Protein AF-A0A6A5BNS2-F1 (afdb_monomer_lite)

Organism: Naegleria fowleri (NCBI:txid5763)

pLDDT: mean 71.55, std 19.85, range [24.61, 93.56]

Secondary structure (DSSP, 8-state):
-EEE-SSPPPHHHHHHHHHHHGGGEEEE--TT-TTEEEEEESSHHHHHHHHHHHHHHHHTT-SSEEE-SS----TTEEEEEES-HHHHHHHHHHHHHHHHHH---EEEEEEEEETTEEEEEEEES-HHHHHHHHHHSTT-EE---HHHHHHH-TT-------------TT------------

Sequence (182 aa):
MSLYFDHEVSDHQVNRVIDVVGSRAKVVLPSNRSNVIQVFADNEEDYQSCYHDLQKDIDQGQLFILSPTNFQASEHTLMFYTPNKAKHLSCITSPLDLIYNEGMEYDQFNTTFKDKLFKLRVSLYSKEDKTMIMNKLVGFEEYRTLEQIKKETPDTIWLNVTLIPTSPRRASKLVSLFWPNV

Structure (mmCIF, N/CA/C/O backbone):
data_AF-A0A6A5BNS2-F1
#
_entry.id   AF-A0A6A5BNS2-F1
#
loop_
_atom_site.group_PDB
_atom_site.id
_atom_site.type_symbol
_atom_site.label_atom_id
_atom_site.label_alt_id
_atom_site.label_comp_id
_atom_site.label_asym_id
_atom_site.label_entity_id
_atom_site.label_seq_id
_atom_site.pdbx_PDB_ins_code
_atom_site.Cartn_x
_atom_site.Cartn_y
_atom_site.Cartn_z
_atom_site.occupancy
_atom_site.B_iso_or_equiv
_atom_site.auth_seq_id
_atom_site.auth_comp_id
_atom_site.auth_asym_id
_atom_site.auth_atom_id
_atom_site.pdbx_PDB_model_num
ATOM 1 N N . MET A 1 1 ? 3.646 3.337 -7.436 1.00 83.06 1 MET A N 1
ATOM 2 C CA . MET A 1 1 ? 2.880 2.466 -6.518 1.00 83.06 1 MET A CA 1
ATOM 3 C C . MET A 1 1 ? 3.605 1.134 -6.375 1.00 83.06 1 MET A C 1
ATOM 5 O O . MET A 1 1 ? 4.474 0.841 -7.194 1.00 83.06 1 MET A O 1
ATOM 9 N N . SER A 1 2 ? 3.290 0.351 -5.345 1.00 82.75 2 SER A N 1
ATOM 10 C CA . SER A 1 2 ? 3.924 -0.953 -5.095 1.00 82.75 2 SER A CA 1
ATOM 11 C C . SER A 1 2 ? 2.865 -2.017 -4.844 1.00 82.75 2 SER A C 1
ATOM 13 O O . SER A 1 2 ? 1.902 -1.743 -4.137 1.00 82.75 2 SER A O 1
ATOM 15 N N . LEU A 1 3 ? 3.063 -3.218 -5.376 1.00 84.88 3 LEU A N 1
ATOM 16 C CA . LEU A 1 3 ? 2.220 -4.383 -5.135 1.00 84.88 3 LEU A CA 1
ATOM 17 C C . LEU A 1 3 ? 2.983 -5.351 -4.229 1.00 84.88 3 LEU A C 1
ATOM 19 O O . LEU A 1 3 ? 4.120 -5.711 -4.543 1.00 84.88 3 LEU A O 1
ATOM 23 N N . TYR A 1 4 ? 2.378 -5.746 -3.111 1.00 77.88 4 TYR A N 1
ATOM 24 C CA . TYR A 1 4 ? 2.975 -6.632 -2.111 1.00 77.88 4 TYR A CA 1
ATOM 25 C C . TYR A 1 4 ? 2.298 -7.993 -2.123 1.00 77.88 4 TYR A C 1
ATOM 27 O O . TYR A 1 4 ? 1.100 -8.078 -1.875 1.00 77.88 4 TYR A O 1
ATOM 35 N N . PHE A 1 5 ? 3.080 -9.039 -2.350 1.00 78.88 5 PHE A N 1
ATOM 36 C CA . PHE A 1 5 ? 2.628 -10.424 -2.358 1.00 78.88 5 PHE A CA 1
ATOM 37 C C . PHE A 1 5 ? 3.077 -11.108 -1.058 1.00 78.88 5 PHE A C 1
ATOM 39 O O . PHE A 1 5 ? 4.124 -10.771 -0.487 1.00 78.88 5 PHE A O 1
ATOM 46 N N . ASP A 1 6 ? 2.286 -12.063 -0.575 1.00 68.44 6 ASP A N 1
ATOM 47 C CA . ASP A 1 6 ? 2.628 -12.924 0.568 1.00 68.44 6 ASP A CA 1
ATOM 48 C C . ASP A 1 6 ? 3.604 -14.058 0.188 1.00 68.44 6 ASP A C 1
ATOM 50 O O . ASP A 1 6 ? 4.169 -14.718 1.060 1.00 68.44 6 ASP A O 1
ATOM 54 N N . HIS A 1 7 ? 3.864 -14.230 -1.108 1.00 75.31 7 HIS A N 1
ATOM 55 C CA . HIS A 1 7 ? 4.808 -15.175 -1.697 1.00 75.31 7 HIS A CA 1
ATOM 56 C C . HIS A 1 7 ? 5.754 -14.479 -2.687 1.00 75.31 7 HIS A C 1
ATOM 58 O O . HIS A 1 7 ? 5.612 -13.298 -3.007 1.00 75.31 7 HIS A O 1
ATOM 64 N N . GLU A 1 8 ? 6.760 -15.215 -3.156 1.00 83.38 8 GLU A N 1
ATOM 65 C CA . GLU A 1 8 ? 7.612 -14.767 -4.257 1.00 83.38 8 GLU A CA 1
ATOM 66 C C . GLU A 1 8 ? 6.788 -14.578 -5.536 1.00 83.38 8 GLU A C 1
ATOM 68 O O . GLU A 1 8 ? 5.975 -15.427 -5.895 1.00 83.38 8 GLU A O 1
ATOM 73 N N . VAL A 1 9 ? 7.002 -13.451 -6.212 1.00 84.44 9 VAL A N 1
ATOM 74 C CA . VAL A 1 9 ? 6.265 -13.082 -7.417 1.00 84.44 9 VAL A CA 1
ATOM 75 C C . VAL A 1 9 ? 6.656 -14.008 -8.564 1.00 84.44 9 VAL A C 1
ATOM 77 O O . VAL A 1 9 ? 7.822 -14.095 -8.941 1.00 84.44 9 VAL A O 1
ATOM 80 N N . SER A 1 10 ? 5.659 -14.656 -9.159 1.00 88.44 10 SER A N 1
ATOM 81 C CA . SER A 1 10 ? 5.821 -15.457 -10.374 1.00 88.44 10 SER A CA 1
ATOM 82 C C . SER A 1 10 ? 5.808 -14.596 -11.641 1.00 88.44 10 SER A C 1
ATOM 84 O O . SER A 1 10 ? 5.126 -13.570 -11.695 1.00 88.44 10 SER A O 1
ATOM 86 N N . ASP A 1 11 ? 6.460 -15.059 -12.713 1.00 87.81 11 ASP A N 1
ATOM 87 C CA . ASP A 1 11 ? 6.449 -14.387 -14.025 1.00 87.81 11 ASP A CA 1
ATOM 88 C C . ASP A 1 11 ? 5.028 -14.129 -14.549 1.00 87.81 11 ASP A C 1
ATOM 90 O O . ASP A 1 11 ? 4.756 -13.096 -15.156 1.00 87.81 11 ASP A O 1
ATOM 94 N N . HIS A 1 12 ? 4.089 -15.039 -14.274 1.00 88.69 12 HIS A N 1
ATOM 95 C CA . HIS A 1 12 ? 2.682 -14.863 -14.630 1.00 88.69 12 HIS A CA 1
ATOM 96 C C . HIS A 1 12 ? 2.067 -13.628 -13.953 1.00 88.69 12 HIS A C 1
ATOM 98 O O . HIS A 1 12 ? 1.344 -12.867 -14.592 1.00 88.69 12 HIS A O 1
ATOM 104 N N . GLN A 1 13 ? 2.361 -13.401 -12.670 1.00 87.62 13 GLN A N 1
ATOM 105 C CA . GLN A 1 13 ? 1.880 -12.220 -11.950 1.00 87.62 13 GLN A CA 1
ATOM 106 C C . GLN A 1 13 ? 2.537 -10.942 -12.464 1.00 87.62 13 GLN A C 1
ATOM 108 O O . GLN A 1 13 ? 1.857 -9.928 -12.591 1.00 87.62 13 GLN A O 1
ATOM 113 N N . VAL A 1 14 ? 3.827 -10.991 -12.811 1.00 89.44 14 VAL A N 1
ATOM 114 C CA . VAL A 1 14 ? 4.507 -9.856 -13.450 1.00 89.44 14 VAL A CA 1
ATOM 115 C C . VAL A 1 14 ? 3.835 -9.498 -14.770 1.00 89.44 14 VAL A C 1
ATOM 117 O O . VAL A 1 14 ? 3.478 -8.340 -14.973 1.00 89.44 14 VAL A O 1
ATOM 120 N N . ASN A 1 15 ? 3.617 -10.488 -15.637 1.00 89.62 15 ASN A N 1
ATOM 121 C CA . ASN A 1 15 ? 3.003 -10.281 -16.945 1.00 89.62 15 ASN A CA 1
ATOM 122 C C . ASN A 1 15 ? 1.572 -9.758 -16.820 1.00 89.62 15 ASN A C 1
ATOM 124 O O . ASN A 1 15 ? 1.231 -8.797 -17.494 1.00 89.62 15 ASN A O 1
ATOM 128 N N . ARG A 1 16 ? 0.775 -10.281 -15.880 1.00 88.62 16 ARG A N 1
ATOM 129 C CA . ARG A 1 16 ? -0.564 -9.743 -15.599 1.00 88.62 16 ARG A CA 1
ATOM 130 C C . ARG A 1 16 ? -0.517 -8.266 -15.208 1.00 88.62 16 ARG A C 1
ATOM 132 O O . ARG A 1 16 ? -1.308 -7.478 -15.711 1.00 88.62 16 ARG A O 1
ATOM 139 N N . VAL A 1 17 ? 0.413 -7.872 -14.336 1.00 89.69 17 VAL A N 1
ATOM 140 C CA . VAL A 1 17 ? 0.566 -6.460 -13.948 1.00 89.69 17 VAL A CA 1
ATOM 141 C C . VAL A 1 17 ? 0.983 -5.608 -15.144 1.00 89.69 17 VAL A C 1
ATOM 143 O O . VAL A 1 17 ? 0.439 -4.520 -15.311 1.00 89.69 17 VAL A O 1
ATOM 146 N N . ILE A 1 18 ? 1.897 -6.100 -15.987 1.00 90.62 18 ILE A N 1
ATOM 147 C CA . ILE A 1 18 ? 2.290 -5.440 -17.242 1.00 90.62 18 ILE A CA 1
ATOM 148 C C . ILE A 1 18 ? 1.079 -5.265 -18.168 1.00 90.62 18 ILE A C 1
ATOM 150 O O . ILE A 1 18 ? 0.891 -4.172 -18.693 1.00 90.62 18 ILE A O 1
ATOM 154 N N . ASP A 1 19 ? 0.241 -6.289 -18.326 1.00 91.44 19 ASP A N 1
ATOM 155 C CA . ASP A 1 19 ? -0.945 -6.245 -19.186 1.00 91.44 19 ASP A CA 1
ATOM 156 C C . ASP A 1 19 ? -1.978 -5.228 -18.683 1.00 91.44 19 ASP A C 1
ATOM 158 O O . ASP A 1 19 ? -2.542 -4.472 -19.475 1.00 91.44 19 ASP A O 1
ATOM 162 N N . VAL A 1 20 ? -2.197 -5.161 -17.364 1.00 90.56 20 VAL A N 1
ATOM 163 C CA . VAL A 1 20 ? -3.134 -4.205 -16.752 1.00 90.56 20 VAL A CA 1
ATOM 164 C C . VAL A 1 20 ? -2.652 -2.767 -16.938 1.00 90.56 20 VAL A C 1
ATOM 166 O O . VAL A 1 20 ? -3.426 -1.900 -17.347 1.00 90.56 20 VAL A O 1
ATOM 169 N N . VAL A 1 21 ? -1.381 -2.474 -16.653 1.00 90.94 21 VAL A N 1
ATOM 170 C CA . VAL A 1 21 ? -0.878 -1.090 -16.737 1.00 90.94 21 VAL A CA 1
ATOM 171 C C . VAL A 1 21 ? -0.562 -0.670 -18.175 1.00 90.94 21 VAL A C 1
ATOM 173 O O . VAL A 1 21 ? -0.696 0.506 -18.522 1.00 90.94 21 VAL A O 1
ATOM 176 N N . GLY A 1 22 ? -0.206 -1.620 -19.039 1.00 91.31 22 GLY A N 1
ATOM 177 C CA . GLY A 1 22 ? 0.169 -1.384 -20.428 1.00 91.31 22 GLY A CA 1
ATOM 178 C C . GLY A 1 22 ? 1.375 -0.449 -20.557 1.00 91.31 22 GLY A C 1
ATOM 179 O O . GLY A 1 22 ? 2.280 -0.438 -19.727 1.00 91.31 22 GLY A O 1
ATOM 180 N N . SER A 1 23 ? 1.380 0.387 -21.596 1.00 92.12 23 SER A N 1
ATOM 181 C CA . SER A 1 23 ? 2.455 1.361 -21.840 1.00 92.12 23 SER A CA 1
ATOM 182 C C . SER A 1 23 ? 2.424 2.589 -20.920 1.00 92.12 23 SER A C 1
ATOM 184 O O . SER A 1 23 ? 3.304 3.436 -21.034 1.00 92.12 23 SER A O 1
ATOM 186 N N . ARG A 1 24 ? 1.417 2.714 -20.043 1.00 93.56 24 ARG A N 1
ATOM 187 C CA . ARG A 1 24 ? 1.214 3.878 -19.155 1.00 93.56 24 ARG A CA 1
ATOM 188 C C . ARG A 1 24 ? 2.201 3.918 -17.990 1.00 93.56 24 ARG A C 1
ATOM 190 O O . ARG A 1 24 ? 2.404 4.959 -17.370 1.00 93.56 24 ARG A O 1
ATOM 197 N N . ALA A 1 25 ? 2.794 2.775 -17.653 1.00 91.50 25 ALA A N 1
ATOM 198 C CA . ALA A 1 25 ? 3.709 2.673 -16.534 1.00 91.50 25 ALA A CA 1
ATOM 199 C C . ALA A 1 25 ? 4.828 1.669 -16.795 1.00 91.50 25 ALA A C 1
ATOM 201 O O . ALA A 1 25 ? 4.686 0.687 -17.520 1.00 91.50 25 ALA A O 1
ATOM 202 N N . LYS A 1 26 ? 5.953 1.892 -16.125 1.00 88.50 26 LYS A N 1
ATOM 203 C CA . LYS A 1 26 ? 7.070 0.960 -16.066 1.00 88.50 26 LYS A CA 1
ATOM 204 C C . LYS A 1 26 ? 6.914 0.025 -14.871 1.00 88.50 26 LYS A C 1
ATOM 206 O O . LYS A 1 26 ? 6.798 0.481 -13.733 1.00 88.50 26 LYS A O 1
ATOM 211 N N . VAL A 1 27 ? 7.004 -1.277 -15.126 1.00 89.31 27 VAL A N 1
ATOM 212 C CA . VAL A 1 27 ? 6.989 -2.332 -14.103 1.00 89.31 27 VAL A CA 1
ATOM 213 C C . VAL A 1 27 ? 8.421 -2.764 -13.781 1.00 89.31 27 VAL A C 1
ATOM 215 O O . VAL A 1 27 ? 9.231 -2.989 -14.679 1.00 89.31 27 VAL A O 1
ATOM 218 N N . VAL A 1 28 ? 8.761 -2.846 -12.495 1.00 85.06 28 VAL A N 1
ATOM 219 C CA . VAL A 1 28 ? 10.101 -3.195 -12.003 1.00 85.06 28 VAL A CA 1
ATOM 220 C C . VAL A 1 28 ? 9.991 -4.203 -10.864 1.00 85.06 28 VAL A C 1
ATOM 222 O O . VAL A 1 28 ? 9.250 -3.977 -9.909 1.00 85.06 28 VAL A O 1
ATOM 225 N N . LEU A 1 29 ? 10.788 -5.273 -10.923 1.00 82.88 29 LEU A N 1
ATOM 226 C CA . LEU A 1 29 ? 11.009 -6.185 -9.799 1.00 82.88 29 LEU A CA 1
ATOM 227 C C . LEU A 1 29 ? 12.318 -5.798 -9.100 1.00 82.88 29 LEU A C 1
ATOM 229 O O . LEU A 1 29 ? 13.389 -5.910 -9.705 1.00 82.88 29 LEU A O 1
ATOM 233 N N . PRO A 1 30 ? 12.280 -5.313 -7.848 1.00 73.62 30 PRO A N 1
ATOM 234 C CA . PRO A 1 30 ? 13.497 -4.973 -7.128 1.00 73.62 30 PRO A CA 1
ATOM 235 C C . PRO A 1 30 ? 14.319 -6.233 -6.838 1.00 73.62 30 PRO A C 1
ATOM 237 O O . PRO A 1 30 ? 13.830 -7.176 -6.221 1.00 73.62 30 PRO A O 1
ATOM 240 N N . SER A 1 31 ? 15.607 -6.221 -7.182 1.00 68.00 31 SER A N 1
ATOM 241 C CA . SER A 1 31 ? 16.514 -7.368 -6.989 1.00 68.00 31 SER A CA 1
ATOM 242 C C . SER A 1 31 ? 16.662 -7.828 -5.532 1.00 68.00 31 SER A C 1
ATOM 244 O O . SER A 1 31 ? 17.090 -8.946 -5.270 1.00 68.00 31 SER A O 1
ATOM 246 N N . ASN A 1 32 ? 16.312 -6.975 -4.568 1.00 66.31 32 ASN A N 1
ATOM 247 C CA . ASN A 1 32 ? 16.376 -7.259 -3.136 1.00 66.31 32 ASN A CA 1
ATOM 248 C C . ASN A 1 32 ? 15.012 -7.594 -2.500 1.00 66.31 32 ASN A C 1
ATOM 250 O O . ASN A 1 32 ? 14.941 -7.740 -1.273 1.00 66.31 32 ASN A O 1
ATOM 254 N N . ARG A 1 33 ? 13.928 -7.650 -3.288 1.00 71.56 33 ARG A N 1
ATOM 255 C CA . ARG A 1 33 ? 12.552 -7.891 -2.820 1.00 71.56 33 ARG A CA 1
ATOM 256 C C . ARG A 1 33 ? 11.776 -8.707 -3.860 1.00 71.56 33 ARG A C 1
ATOM 258 O O . ARG A 1 33 ? 11.084 -8.138 -4.694 1.00 71.56 33 ARG A O 1
ATOM 265 N N . SER A 1 34 ? 11.866 -10.032 -3.772 1.00 78.56 34 SER A N 1
ATOM 266 C CA . SER A 1 34 ? 11.213 -10.954 -4.713 1.00 78.56 34 SER A CA 1
ATOM 267 C C . SER A 1 34 ? 9.688 -11.032 -4.569 1.00 78.56 34 SER A C 1
ATOM 269 O O . SER A 1 34 ? 9.016 -11.522 -5.465 1.00 78.56 34 SER A O 1
ATOM 271 N N . ASN A 1 35 ? 9.118 -10.520 -3.475 1.00 74.81 35 ASN A N 1
ATOM 272 C CA . ASN A 1 35 ? 7.674 -10.494 -3.224 1.00 74.81 35 ASN A CA 1
ATOM 273 C C . ASN A 1 35 ? 7.020 -9.127 -3.525 1.00 74.81 35 ASN A C 1
ATOM 275 O O . ASN A 1 35 ? 5.933 -8.828 -3.026 1.00 74.81 35 ASN A O 1
ATOM 279 N N . VAL A 1 36 ? 7.709 -8.247 -4.262 1.00 79.62 36 VAL A N 1
ATOM 280 C CA . VAL A 1 36 ? 7.246 -6.881 -4.540 1.00 79.62 36 VAL A CA 1
ATOM 281 C C . VAL A 1 36 ? 7.368 -6.560 -6.021 1.00 79.62 36 VAL A C 1
ATOM 283 O O . VAL A 1 36 ? 8.442 -6.696 -6.601 1.00 79.62 36 VAL A O 1
ATOM 286 N N . ILE A 1 37 ? 6.297 -6.018 -6.598 1.00 85.94 37 ILE A N 1
ATOM 287 C CA . ILE A 1 37 ? 6.334 -5.364 -7.910 1.00 85.94 37 ILE A CA 1
ATOM 288 C C . ILE A 1 37 ? 6.220 -3.854 -7.701 1.00 85.94 37 ILE A C 1
ATOM 290 O O . ILE A 1 37 ? 5.354 -3.383 -6.966 1.00 85.94 37 ILE A O 1
ATOM 294 N N . GLN A 1 38 ? 7.086 -3.075 -8.342 1.00 83.94 38 GLN A N 1
ATOM 295 C CA . GLN A 1 38 ? 6.993 -1.617 -8.368 1.00 83.94 38 GLN A CA 1
ATOM 296 C C . GLN A 1 38 ? 6.481 -1.141 -9.722 1.00 83.94 38 GLN A C 1
ATOM 298 O O . GLN A 1 38 ? 6.975 -1.568 -10.761 1.00 83.94 38 GLN A O 1
ATOM 303 N N . VAL A 1 39 ? 5.518 -0.224 -9.698 1.00 86.19 39 VAL A N 1
ATOM 304 C CA . VAL A 1 39 ? 4.917 0.378 -10.891 1.00 86.19 39 VAL A CA 1
ATOM 305 C C . VAL A 1 39 ? 5.147 1.888 -10.848 1.00 86.19 39 VAL A C 1
ATOM 307 O O . VAL A 1 39 ? 4.746 2.562 -9.888 1.00 86.19 39 VAL A O 1
ATOM 310 N N . PHE A 1 40 ? 5.803 2.412 -11.881 1.00 81.81 40 PHE A N 1
ATOM 311 C CA . PHE A 1 40 ? 6.155 3.822 -12.039 1.00 81.81 40 PHE A CA 1
ATOM 312 C C . PHE A 1 40 ? 5.396 4.414 -13.224 1.00 81.81 40 PHE A C 1
ATOM 314 O O . PHE A 1 40 ? 5.628 4.001 -14.353 1.00 81.81 40 PHE A O 1
ATOM 321 N N . ALA A 1 41 ? 4.509 5.367 -12.960 1.00 85.44 41 ALA A N 1
ATOM 322 C CA . ALA A 1 41 ? 3.862 6.174 -13.988 1.00 85.44 41 ALA A CA 1
ATOM 323 C C . ALA A 1 41 ? 4.561 7.538 -14.066 1.00 85.44 41 ALA A C 1
ATOM 325 O O . ALA A 1 41 ? 4.980 8.067 -13.031 1.00 85.44 41 ALA A O 1
ATOM 326 N N . ASP A 1 42 ? 4.682 8.086 -15.273 1.00 81.25 42 ASP A N 1
ATOM 327 C CA . ASP A 1 42 ? 5.426 9.329 -15.517 1.00 81.25 42 ASP A CA 1
ATOM 328 C C . ASP A 1 42 ? 4.614 10.589 -15.174 1.00 81.25 42 ASP A C 1
ATOM 330 O O . ASP A 1 42 ? 5.181 11.666 -14.988 1.00 81.25 42 ASP A O 1
ATOM 334 N N . ASN A 1 43 ? 3.289 10.464 -15.063 1.00 81.94 43 ASN A N 1
ATOM 335 C CA . ASN A 1 43 ? 2.382 11.554 -14.717 1.00 81.94 43 ASN A CA 1
ATOM 336 C C . ASN A 1 43 ? 1.240 11.085 -13.794 1.00 81.94 43 ASN A C 1
ATOM 338 O O . ASN A 1 43 ? 1.054 9.892 -13.541 1.00 81.94 43 ASN A O 1
ATOM 342 N N . GLU A 1 44 ? 0.499 12.052 -13.249 1.00 77.44 44 GLU A N 1
ATOM 343 C CA . GLU A 1 44 ? -0.580 11.809 -12.286 1.00 77.44 44 GLU A CA 1
ATOM 344 C C . GLU A 1 44 ? -1.789 11.092 -12.904 1.00 77.44 44 GLU A C 1
ATOM 346 O O . GLU A 1 44 ? -2.361 10.215 -12.262 1.00 77.44 44 GLU A O 1
ATOM 351 N N . GLU A 1 45 ? -2.160 11.409 -14.145 1.00 83.94 45 GLU A N 1
ATOM 352 C CA . GLU A 1 45 ? -3.302 10.791 -14.831 1.00 83.94 45 GLU A CA 1
ATOM 353 C C . GLU A 1 45 ? -3.071 9.291 -15.071 1.00 83.94 45 GLU A C 1
ATOM 355 O O . GLU A 1 45 ? -3.917 8.457 -14.729 1.00 83.94 45 GLU A O 1
ATOM 360 N N . ASP A 1 46 ? -1.885 8.939 -15.570 1.00 83.06 46 ASP A N 1
ATOM 361 C CA . ASP A 1 46 ? -1.449 7.557 -15.744 1.00 83.06 46 ASP A CA 1
ATOM 362 C C . ASP A 1 46 ? -1.330 6.844 -14.397 1.00 83.06 46 ASP A C 1
ATOM 364 O O . ASP A 1 46 ? -1.732 5.686 -14.277 1.00 83.06 46 ASP A O 1
ATOM 368 N N . TYR A 1 47 ? -0.835 7.530 -13.359 1.00 85.69 47 TYR A N 1
ATOM 369 C CA . TYR A 1 47 ? -0.788 6.979 -12.006 1.00 85.69 47 TYR A CA 1
ATOM 370 C C . TYR A 1 47 ? -2.188 6.617 -11.500 1.00 85.69 47 TYR A C 1
ATOM 372 O O . TYR A 1 47 ? -2.388 5.488 -11.055 1.00 85.69 47 TYR A O 1
ATOM 380 N N . GLN A 1 48 ? -3.1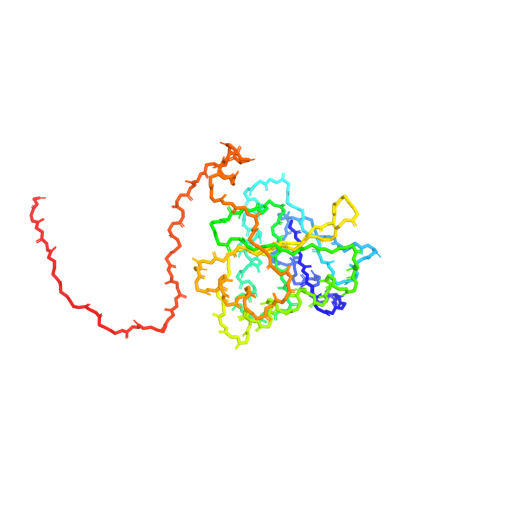47 7.545 -11.564 1.00 80.94 48 GLN A N 1
ATOM 381 C CA . GLN A 1 48 ? -4.509 7.328 -11.066 1.00 80.94 48 GLN A CA 1
ATOM 382 C C . GLN A 1 48 ? -5.212 6.222 -11.857 1.00 80.94 48 GLN A C 1
ATOM 384 O O . GLN A 1 48 ? -5.816 5.327 -11.267 1.00 80.94 48 GLN A O 1
ATOM 389 N N . SER A 1 49 ? -5.067 6.233 -13.184 1.00 85.19 49 SER A N 1
ATOM 390 C CA . SER A 1 49 ? -5.650 5.214 -14.060 1.00 85.19 49 SER A CA 1
ATOM 391 C C . SER A 1 49 ? -5.068 3.827 -13.785 1.00 85.19 49 SER A C 1
ATOM 393 O O . SER A 1 49 ? -5.819 2.875 -13.588 1.00 85.19 49 SER A O 1
ATOM 395 N N . CYS A 1 50 ? -3.737 3.708 -13.693 1.00 86.81 50 CYS A N 1
ATOM 396 C CA . CYS A 1 50 ? -3.081 2.443 -13.355 1.00 86.81 50 CYS A CA 1
ATOM 397 C C . CYS A 1 50 ? -3.470 1.963 -11.955 1.00 86.81 50 CYS A C 1
ATOM 399 O O . CYS A 1 50 ? -3.695 0.772 -11.765 1.00 86.81 50 CYS A O 1
ATOM 401 N N . TYR A 1 51 ? -3.554 2.871 -10.978 1.00 84.94 51 TYR A N 1
ATOM 402 C CA . TYR A 1 51 ? -3.941 2.524 -9.614 1.00 84.94 51 TYR A CA 1
ATOM 403 C C . TYR A 1 51 ? -5.364 1.967 -9.582 1.00 84.94 51 TYR A C 1
ATOM 405 O O . TYR A 1 51 ? -5.583 0.908 -9.009 1.00 84.94 51 TYR A O 1
ATOM 413 N N . HIS A 1 52 ? -6.311 2.628 -10.253 1.00 84.25 52 HIS A N 1
ATOM 414 C CA . HIS A 1 52 ? -7.705 2.186 -10.331 1.00 84.25 52 HIS A CA 1
ATOM 415 C C . HIS A 1 52 ? -7.861 0.843 -11.046 1.00 84.25 52 HIS A C 1
ATOM 417 O O . HIS A 1 52 ? -8.587 -0.027 -10.573 1.00 84.25 52 HIS A O 1
ATOM 423 N N . ASP A 1 53 ? -7.168 0.645 -12.168 1.00 87.00 53 ASP A N 1
ATOM 424 C CA . ASP A 1 53 ? -7.245 -0.609 -12.921 1.00 87.00 53 ASP A CA 1
ATOM 425 C C . ASP A 1 53 ? -6.628 -1.778 -12.135 1.00 87.00 53 ASP A C 1
ATOM 427 O O . ASP A 1 53 ? -7.219 -2.855 -12.069 1.00 87.00 53 ASP A O 1
ATOM 431 N N . LEU A 1 54 ? -5.498 -1.552 -11.456 1.00 86.31 54 LEU A N 1
ATOM 432 C CA . LEU A 1 54 ? -4.902 -2.538 -10.550 1.00 86.31 54 LEU A CA 1
ATOM 433 C C . LEU A 1 54 ? -5.781 -2.792 -9.317 1.00 86.31 54 LEU A C 1
ATOM 435 O O . LEU A 1 54 ? -5.858 -3.926 -8.857 1.00 86.31 54 LEU A O 1
ATOM 439 N N . GLN A 1 55 ? -6.471 -1.773 -8.799 1.00 78.19 55 GLN A N 1
ATOM 440 C CA . GLN A 1 55 ? -7.421 -1.910 -7.691 1.00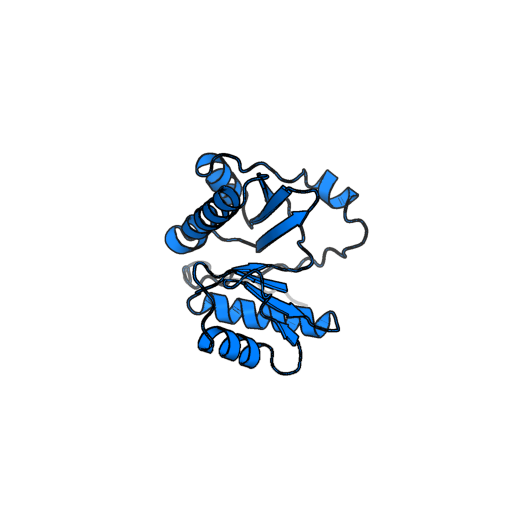 78.19 55 GLN A CA 1
ATOM 441 C C . GLN A 1 55 ? -8.685 -2.693 -8.102 1.00 78.19 55 GLN A C 1
ATOM 443 O O . GLN A 1 55 ? -9.221 -3.460 -7.313 1.00 78.19 55 GLN A O 1
ATOM 448 N N . LYS A 1 56 ? -9.142 -2.592 -9.354 1.00 77.00 56 LYS A N 1
ATOM 449 C CA . LYS A 1 56 ? -10.219 -3.463 -9.863 1.00 77.00 56 LYS A CA 1
ATOM 450 C C . LYS A 1 56 ? -9.773 -4.908 -10.028 1.00 77.00 56 LYS A C 1
ATOM 452 O O . LYS A 1 56 ? -10.554 -5.821 -9.778 1.00 77.00 56 LYS A O 1
ATOM 457 N N . ASP A 1 57 ? -8.535 -5.112 -10.474 1.00 72.56 57 ASP A N 1
ATOM 458 C CA . ASP A 1 57 ? -7.931 -6.445 -10.571 1.00 72.56 57 ASP A CA 1
ATOM 459 C C . ASP A 1 57 ? -7.852 -7.110 -9.186 1.00 72.56 57 ASP A C 1
ATOM 461 O O . ASP A 1 57 ? -7.940 -8.332 -9.049 1.00 72.56 57 ASP A O 1
ATOM 465 N N . ILE A 1 58 ? -7.766 -6.269 -8.153 1.00 60.94 58 ILE A N 1
ATOM 466 C CA . ILE A 1 58 ? -7.783 -6.649 -6.754 1.00 60.94 58 ILE A CA 1
ATOM 467 C C . ILE A 1 58 ? -9.156 -7.180 -6.303 1.00 60.94 58 ILE A C 1
ATOM 469 O O . ILE A 1 58 ? 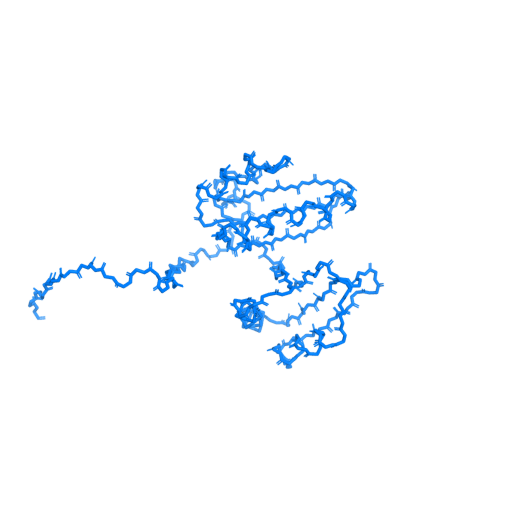-9.249 -8.264 -5.717 1.00 60.94 58 ILE A O 1
ATOM 473 N N . ASP A 1 59 ? -10.222 -6.453 -6.640 1.00 52.31 59 ASP A N 1
ATOM 474 C CA . ASP A 1 59 ? -11.605 -6.782 -6.267 1.00 52.31 59 ASP A CA 1
ATOM 475 C C . ASP A 1 59 ? -12.111 -8.080 -6.929 1.00 52.31 59 ASP A C 1
ATOM 477 O O . ASP A 1 59 ? -13.117 -8.659 -6.514 1.00 52.31 59 ASP A O 1
ATOM 481 N N . GLN A 1 60 ? -11.401 -8.574 -7.948 1.00 57.69 60 GLN A N 1
ATOM 482 C CA . GLN A 1 60 ? -11.735 -9.790 -8.694 1.00 57.69 60 GLN A CA 1
ATOM 483 C C . GLN A 1 60 ? -11.082 -11.078 -8.147 1.00 57.69 60 GLN A C 1
ATOM 485 O O . GLN A 1 60 ? -11.195 -12.125 -8.786 1.00 57.69 60 GLN A O 1
ATOM 490 N N . GLY A 1 61 ? -10.456 -11.048 -6.959 1.00 55.53 61 GLY A N 1
ATOM 491 C CA . GLY A 1 61 ? -10.014 -12.258 -6.233 1.00 55.53 61 GLY A CA 1
ATOM 492 C C . GLY A 1 61 ? -8.524 -12.300 -5.864 1.00 55.53 61 GLY A C 1
ATOM 493 O O . GLY A 1 61 ? -7.809 -13.212 -6.264 1.00 55.53 61 GLY A O 1
ATOM 494 N N . GLN A 1 62 ? -8.062 -11.303 -5.111 1.00 58.84 62 GLN A N 1
ATOM 495 C CA . GLN A 1 62 ? -6.661 -10.927 -4.858 1.00 58.84 62 GLN A CA 1
ATOM 496 C C . GLN A 1 62 ? -5.597 -11.990 -4.507 1.00 58.84 62 GLN A C 1
ATOM 498 O O . GLN A 1 62 ? -5.825 -12.916 -3.736 1.00 58.84 62 GLN A O 1
ATOM 503 N N . LEU A 1 63 ? -4.360 -11.695 -4.957 1.00 60.59 63 LEU A N 1
ATOM 504 C CA . LEU A 1 63 ? -3.073 -12.284 -4.527 1.00 60.59 63 LEU A CA 1
ATOM 505 C C . LEU A 1 63 ? -2.039 -11.223 -4.046 1.00 60.59 63 LEU A C 1
ATOM 507 O O . LEU A 1 63 ? -0.883 -11.574 -3.817 1.00 60.59 63 LEU A O 1
ATOM 511 N N . PHE A 1 64 ? -2.392 -9.929 -3.945 1.00 72.38 64 PHE A N 1
ATOM 512 C CA . PHE A 1 64 ? -1.440 -8.859 -3.574 1.00 72.38 64 PHE A CA 1
ATOM 513 C C . PHE A 1 64 ? -2.088 -7.584 -3.019 1.00 72.38 64 PHE A C 1
ATOM 515 O O . PHE A 1 64 ? -3.178 -7.227 -3.436 1.00 72.38 64 PHE A O 1
ATOM 522 N N . ILE A 1 65 ? -1.378 -6.819 -2.183 1.00 73.31 65 ILE A N 1
ATOM 523 C CA . ILE A 1 65 ? -1.795 -5.488 -1.703 1.00 73.31 65 ILE A CA 1
ATOM 524 C C . ILE A 1 65 ? -1.257 -4.391 -2.613 1.00 73.31 65 ILE A C 1
ATOM 526 O O . ILE A 1 65 ? -0.041 -4.288 -2.786 1.00 73.31 65 ILE A O 1
ATOM 530 N N . LEU A 1 66 ? -2.121 -3.504 -3.102 1.00 78.12 66 LEU A N 1
ATOM 531 C CA . LEU A 1 66 ? -1.689 -2.279 -3.766 1.00 78.12 66 LEU A CA 1
ATOM 532 C C . LEU A 1 66 ? -1.440 -1.170 -2.737 1.00 78.12 66 LEU A C 1
ATOM 534 O O . LEU A 1 66 ? -2.327 -0.772 -1.989 1.00 78.12 66 LEU A O 1
ATOM 538 N N . SER A 1 67 ? -0.208 -0.669 -2.708 1.00 78.56 67 SER A N 1
ATOM 539 C CA . SER A 1 67 ? 0.215 0.449 -1.872 1.00 78.56 67 SER A CA 1
ATOM 540 C C . SER A 1 67 ? 0.445 1.695 -2.725 1.00 78.56 67 SER A C 1
ATOM 542 O O . SER A 1 67 ? 1.340 1.683 -3.589 1.00 78.56 67 SER A O 1
ATOM 544 N N . PRO A 1 68 ? -0.258 2.809 -2.451 1.00 72.19 68 PRO A N 1
ATOM 545 C CA . PRO A 1 68 ? -0.016 4.062 -3.143 1.00 72.19 68 PRO A CA 1
ATOM 546 C C . PRO A 1 68 ? 1.369 4.612 -2.788 1.00 72.19 68 PRO A C 1
ATOM 548 O O . PRO A 1 68 ? 1.919 4.344 -1.713 1.00 72.19 68 PRO A O 1
ATOM 551 N N . THR A 1 69 ? 1.946 5.385 -3.711 1.00 66.88 69 THR A N 1
ATOM 552 C CA . THR A 1 69 ? 3.192 6.130 -3.452 1.00 66.88 69 THR A CA 1
ATOM 553 C C . THR A 1 69 ? 2.915 7.298 -2.501 1.00 66.88 69 THR A C 1
ATOM 555 O O . THR A 1 69 ? 3.666 7.524 -1.553 1.00 66.88 69 THR A O 1
ATOM 558 N N . ASN A 1 70 ? 1.800 7.993 -2.733 1.00 67.19 70 ASN A N 1
ATOM 559 C CA . ASN A 1 70 ? 1.337 9.122 -1.938 1.00 67.19 70 ASN A CA 1
ATOM 560 C C . ASN A 1 70 ? 0.182 8.652 -1.055 1.00 67.19 70 ASN A C 1
ATOM 562 O O . ASN A 1 70 ? -0.966 8.630 -1.484 1.00 67.19 70 ASN A O 1
ATOM 566 N N . PHE A 1 71 ? 0.511 8.219 0.161 1.00 71.31 71 PHE A N 1
ATOM 567 C CA . PHE A 1 71 ? -0.491 7.821 1.144 1.00 71.31 71 PHE A CA 1
ATOM 568 C C . PHE A 1 71 ? -1.205 9.057 1.700 1.00 71.31 71 PHE A C 1
ATOM 570 O O . PHE A 1 71 ? -0.550 9.939 2.262 1.00 71.31 71 PHE A O 1
ATOM 577 N N . GLN A 1 72 ? -2.526 9.096 1.570 1.00 76.56 72 GLN A N 1
ATOM 578 C CA . GLN A 1 72 ? -3.388 10.135 2.117 1.00 76.56 72 GLN A CA 1
ATOM 579 C C . GLN A 1 72 ? -3.985 9.630 3.428 1.00 76.56 72 GLN A C 1
ATOM 581 O O . GLN A 1 72 ? -4.799 8.713 3.448 1.00 76.56 72 GLN A O 1
ATOM 586 N N . ALA A 1 73 ? -3.540 10.202 4.546 1.00 75.38 73 ALA A N 1
ATOM 587 C CA . ALA A 1 73 ? -4.084 9.836 5.845 1.00 75.38 73 ALA A CA 1
ATOM 588 C C . ALA A 1 73 ? -5.502 10.409 6.010 1.00 75.38 73 ALA A C 1
ATOM 590 O O . ALA A 1 73 ? -5.734 11.594 5.775 1.00 75.38 73 ALA A O 1
ATOM 591 N N . SER A 1 74 ? -6.427 9.575 6.470 1.00 81.56 74 SER A N 1
ATOM 592 C CA . SER A 1 74 ? -7.769 9.949 6.924 1.00 81.56 74 SER A CA 1
ATOM 593 C C . SER A 1 74 ? -7.861 9.989 8.457 1.00 81.56 74 SER A C 1
ATOM 595 O O . SER A 1 74 ? -6.926 9.597 9.164 1.00 81.56 74 SER A O 1
ATOM 597 N N . GLU A 1 75 ? -9.018 10.401 8.986 1.00 79.88 75 GLU A N 1
ATOM 598 C CA . GLU A 1 75 ? -9.336 10.345 10.424 1.00 79.88 75 GLU A CA 1
ATOM 599 C C . GLU A 1 75 ? -9.152 8.953 11.035 1.00 79.88 75 GLU A C 1
ATOM 601 O O . GLU A 1 75 ? -8.858 8.815 12.225 1.00 79.88 75 GLU A O 1
ATOM 606 N N . HIS A 1 76 ? -9.348 7.909 10.234 1.00 87.56 76 HIS A N 1
ATOM 607 C CA . HIS A 1 76 ? -9.332 6.532 10.702 1.00 87.56 76 HIS A CA 1
ATOM 608 C C . HIS A 1 76 ? -8.042 5.808 10.318 1.00 87.56 76 HIS A C 1
ATOM 610 O O . HIS A 1 76 ? -8.019 4.594 10.134 1.00 87.56 76 HIS A O 1
ATOM 616 N N . THR A 1 77 ? -6.947 6.565 10.224 1.00 88.69 77 THR A N 1
ATOM 617 C CA . THR A 1 77 ? -5.632 6.014 9.909 1.00 88.69 77 THR A CA 1
ATOM 618 C C . THR A 1 77 ? -4.953 5.431 11.139 1.00 88.69 77 THR A C 1
ATOM 620 O O . THR A 1 77 ? -4.702 6.128 12.125 1.00 88.69 77 THR A O 1
ATOM 623 N N . LEU A 1 78 ? -4.554 4.169 11.028 1.00 89.25 78 LEU A N 1
ATOM 624 C CA . LEU A 1 78 ? -3.670 3.500 11.971 1.00 89.25 78 LEU A CA 1
ATOM 625 C C . LEU A 1 78 ? -2.252 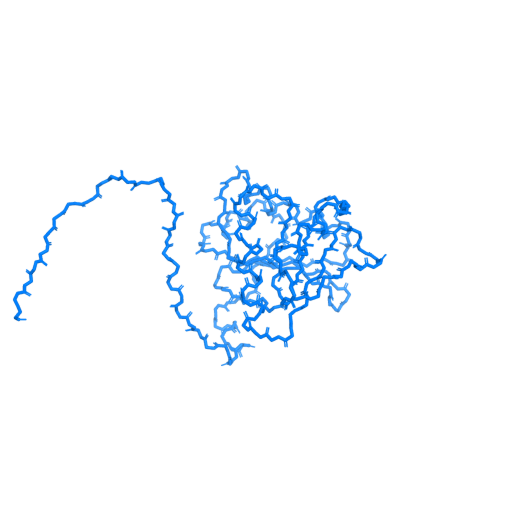3.405 11.429 1.00 89.25 78 LEU A C 1
ATOM 627 O O . LEU A 1 78 ? -2.023 3.368 10.218 1.00 89.25 78 LEU A O 1
ATOM 631 N N . MET A 1 79 ? -1.295 3.321 12.345 1.00 90.06 79 MET A N 1
ATOM 632 C CA . MET A 1 79 ? 0.100 3.079 12.037 1.00 90.06 79 MET A CA 1
ATOM 633 C C . MET A 1 79 ? 0.712 2.007 12.927 1.00 90.06 79 MET A C 1
ATOM 635 O O . MET A 1 79 ? 0.369 1.857 14.093 1.00 90.06 79 MET A O 1
ATOM 639 N N . PHE A 1 80 ? 1.681 1.302 12.368 1.00 87.44 80 PHE A N 1
ATOM 640 C CA . PHE A 1 80 ? 2.553 0.381 13.072 1.00 87.44 80 PHE A CA 1
ATOM 641 C C . PHE A 1 80 ? 3.990 0.663 12.640 1.00 87.44 80 PHE A C 1
ATOM 643 O O . PHE A 1 80 ? 4.268 0.820 11.448 1.00 87.44 80 PHE A O 1
ATOM 650 N N . TYR A 1 81 ? 4.925 0.715 13.585 1.00 87.88 81 TYR A N 1
ATOM 651 C CA . TYR A 1 81 ? 6.342 0.860 13.272 1.00 87.88 81 TYR A CA 1
ATOM 652 C C . TYR A 1 81 ? 7.182 -0.204 13.965 1.00 87.88 81 TYR A C 1
ATOM 654 O O . TYR A 1 81 ? 6.949 -0.599 15.106 1.00 87.88 81 TYR A O 1
ATOM 662 N N . THR A 1 82 ? 8.209 -0.677 13.269 1.00 83.44 82 THR A N 1
ATOM 663 C CA . THR A 1 82 ? 9.163 -1.621 13.842 1.00 83.44 82 THR A CA 1
ATOM 664 C C . THR A 1 82 ? 10.529 -1.509 13.170 1.00 83.44 82 THR A C 1
ATOM 666 O O . THR A 1 82 ? 10.601 -1.303 11.961 1.00 83.44 82 THR A O 1
ATOM 669 N N . PRO A 1 83 ? 11.640 -1.676 13.906 1.00 83.56 83 PRO A N 1
ATOM 670 C CA . PRO A 1 83 ? 12.957 -1.849 13.293 1.00 83.56 83 PRO A CA 1
ATOM 671 C C . PRO A 1 83 ? 13.172 -3.271 12.734 1.00 83.56 83 PRO A C 1
ATOM 673 O O . PRO A 1 83 ? 14.151 -3.515 12.033 1.00 83.56 83 PRO A O 1
ATOM 676 N N . ASN A 1 84 ? 12.292 -4.232 13.043 1.00 84.94 84 ASN A N 1
ATOM 677 C CA . ASN A 1 84 ? 12.480 -5.644 12.709 1.00 84.94 84 ASN A CA 1
ATOM 678 C C . ASN A 1 84 ? 11.718 -6.030 11.428 1.00 84.94 84 ASN A C 1
ATOM 680 O O . ASN A 1 84 ? 10.489 -6.027 11.407 1.00 84.94 84 ASN A O 1
ATOM 684 N N . LYS A 1 85 ? 12.452 -6.433 10.381 1.00 74.88 85 LYS A N 1
ATOM 685 C CA . LYS A 1 85 ? 11.888 -6.846 9.081 1.00 74.88 85 LYS A CA 1
ATOM 686 C C . LYS A 1 85 ? 10.925 -8.035 9.191 1.00 74.88 85 LYS A C 1
ATOM 688 O O . LYS A 1 85 ? 9.880 -8.015 8.553 1.00 74.88 85 LYS A O 1
ATOM 693 N N . ALA A 1 86 ? 11.251 -9.055 9.985 1.00 73.00 86 ALA A N 1
ATOM 694 C CA . ALA A 1 86 ? 10.394 -10.232 10.146 1.00 73.00 86 ALA A CA 1
ATOM 695 C C . ALA A 1 86 ? 9.088 -9.868 10.865 1.00 73.00 86 ALA A C 1
ATOM 697 O O . ALA A 1 86 ? 8.013 -10.240 10.405 1.00 73.00 86 ALA A O 1
ATOM 698 N N . LYS A 1 87 ? 9.178 -9.049 11.924 1.00 79.25 87 LYS A N 1
ATOM 699 C CA . LYS A 1 87 ? 7.998 -8.516 12.622 1.00 79.25 87 LYS A CA 1
ATOM 700 C C . LYS A 1 87 ? 7.148 -7.635 11.703 1.00 79.25 87 LYS A C 1
ATOM 702 O O . LYS A 1 87 ? 5.928 -7.669 11.767 1.00 79.25 87 LYS A O 1
ATOM 707 N N . HIS A 1 88 ? 7.784 -6.847 10.839 1.00 79.56 88 HIS A N 1
ATOM 708 C CA . HIS A 1 88 ? 7.074 -6.030 9.862 1.00 79.56 88 HIS A CA 1
ATOM 709 C C . HIS A 1 88 ? 6.261 -6.887 8.890 1.00 79.56 88 HIS A C 1
ATOM 711 O O . HIS A 1 88 ? 5.083 -6.614 8.697 1.00 79.56 88 HIS A O 1
ATOM 717 N N . LEU A 1 89 ? 6.870 -7.938 8.332 1.00 69.81 89 LEU A N 1
ATOM 718 C CA . LEU A 1 89 ? 6.191 -8.863 7.426 1.00 69.81 89 LEU A CA 1
ATOM 719 C C . LEU A 1 89 ? 5.022 -9.577 8.118 1.00 69.81 89 LEU A C 1
ATOM 721 O O . LEU A 1 89 ? 3.926 -9.586 7.570 1.00 69.81 89 LEU A O 1
ATOM 725 N N . SER A 1 90 ? 5.205 -10.077 9.347 1.00 71.31 90 SER A N 1
ATOM 726 C CA . SER A 1 90 ? 4.101 -10.691 10.103 1.00 71.31 90 SER A CA 1
ATOM 727 C C . SER A 1 90 ? 2.984 -9.701 10.443 1.00 71.31 90 SER A C 1
ATOM 729 O O . SER A 1 90 ? 1.823 -10.073 10.512 1.00 71.31 90 SER A O 1
ATOM 731 N N . CYS A 1 91 ? 3.311 -8.426 10.667 1.00 78.38 91 CYS A N 1
ATOM 732 C CA . CYS A 1 91 ? 2.303 -7.401 10.940 1.00 78.38 91 CYS A CA 1
ATOM 733 C C . CYS A 1 91 ? 1.586 -6.902 9.681 1.00 78.38 91 CYS A C 1
ATOM 735 O O . CYS A 1 91 ? 0.560 -6.250 9.820 1.00 78.38 91 CYS A O 1
ATOM 737 N N . ILE A 1 92 ? 2.092 -7.181 8.475 1.00 76.81 92 ILE A N 1
ATOM 738 C CA . ILE A 1 92 ? 1.354 -6.928 7.230 1.00 76.81 92 ILE A CA 1
ATOM 739 C C . ILE A 1 92 ? 0.226 -7.948 7.076 1.00 76.81 92 ILE A C 1
ATOM 741 O O . ILE A 1 92 ? -0.867 -7.567 6.675 1.00 76.81 92 ILE A O 1
ATOM 745 N N . THR A 1 93 ? 0.458 -9.217 7.420 1.00 70.56 93 THR A N 1
ATOM 746 C CA . THR A 1 93 ? -0.542 -10.275 7.217 1.00 70.56 93 THR A CA 1
ATOM 747 C C . THR A 1 93 ? -1.742 -10.137 8.154 1.00 70.56 93 THR A C 1
ATOM 749 O O . THR A 1 93 ? -2.856 -10.443 7.756 1.00 70.56 93 THR A O 1
ATOM 752 N N . SER A 1 94 ? -1.569 -9.612 9.372 1.00 79.00 94 SER A N 1
ATOM 753 C CA . SER A 1 94 ? -2.681 -9.543 10.332 1.00 79.00 94 SER A CA 1
ATOM 754 C C . SER A 1 94 ? -3.819 -8.582 9.932 1.00 79.00 94 SER A C 1
ATOM 756 O O . SER A 1 94 ? -4.974 -8.988 10.015 1.00 79.00 94 SER A O 1
ATOM 758 N N . PRO A 1 95 ? -3.568 -7.337 9.471 1.00 75.88 95 PRO A N 1
ATOM 759 C CA . PRO A 1 95 ? -4.625 -6.506 8.894 1.00 75.88 95 PRO A CA 1
ATOM 760 C C . PRO A 1 95 ? -5.236 -7.127 7.641 1.00 75.88 95 PRO A C 1
ATOM 762 O O . PRO A 1 95 ? -6.431 -6.971 7.424 1.00 75.88 95 PRO A O 1
ATOM 765 N N . LEU A 1 96 ? -4.440 -7.842 6.838 1.00 71.75 96 LEU A N 1
ATOM 766 C CA . LEU A 1 96 ? -4.955 -8.526 5.656 1.00 71.75 96 LEU A CA 1
ATOM 767 C C . LEU A 1 96 ? -5.951 -9.622 6.000 1.00 71.75 96 LEU A C 1
ATOM 769 O O . LEU A 1 96 ? -6.984 -9.703 5.348 1.00 71.75 96 LEU A O 1
ATOM 773 N N . ASP A 1 97 ? -5.692 -10.415 7.036 1.00 74.81 97 ASP A N 1
ATOM 774 C CA . ASP A 1 97 ? -6.646 -11.430 7.478 1.00 74.81 97 ASP A CA 1
ATOM 775 C C . ASP A 1 97 ? -7.990 -10.801 7.868 1.00 74.81 97 ASP A C 1
ATOM 777 O O . ASP A 1 97 ? -9.041 -11.351 7.545 1.00 74.81 97 ASP A O 1
ATOM 781 N N . LEU A 1 98 ? -7.973 -9.622 8.500 1.00 80.25 98 LEU A N 1
ATOM 782 C CA . LEU A 1 98 ? -9.192 -8.883 8.841 1.00 80.25 98 LEU A CA 1
ATOM 783 C C . LEU A 1 98 ? -9.908 -8.340 7.592 1.00 80.25 98 LEU A C 1
ATOM 785 O O . LEU A 1 98 ? -11.133 -8.411 7.513 1.00 80.25 98 LEU A O 1
ATOM 789 N N . ILE A 1 99 ? -9.162 -7.839 6.602 1.00 74.06 99 ILE A N 1
ATOM 790 C CA . ILE A 1 99 ? -9.724 -7.360 5.326 1.00 74.06 99 ILE A CA 1
ATOM 791 C C . ILE A 1 99 ? -10.373 -8.521 4.568 1.00 74.06 99 ILE A C 1
ATOM 793 O O . ILE A 1 99 ? -11.546 -8.454 4.206 1.00 74.06 99 ILE A O 1
ATOM 797 N N . TYR A 1 100 ? -9.636 -9.613 4.370 1.00 67.75 100 TYR A N 1
ATOM 798 C CA . TYR A 1 100 ? -10.061 -10.706 3.499 1.00 67.75 100 TYR A CA 1
ATOM 799 C C . TYR A 1 100 ? -11.068 -11.652 4.135 1.00 67.75 100 TYR A C 1
ATOM 801 O O . TYR A 1 100 ? -12.013 -12.076 3.472 1.00 67.75 100 TYR A O 1
ATOM 809 N N . ASN A 1 101 ? -10.873 -12.005 5.405 1.00 74.06 101 ASN A N 1
ATOM 810 C CA . ASN A 1 101 ? -11.664 -13.058 6.039 1.00 74.06 101 ASN A CA 1
ATOM 811 C C . ASN A 1 101 ? -12.790 -12.503 6.911 1.00 74.06 101 ASN A C 1
ATOM 813 O O . ASN A 1 101 ? -13.782 -13.196 7.133 1.00 74.06 101 ASN A O 1
ATOM 817 N N . GLU A 1 102 ? -12.657 -11.267 7.396 1.00 77.19 102 GLU A N 1
ATOM 818 C CA . GLU A 1 102 ? -13.663 -10.632 8.254 1.00 77.19 102 GLU A CA 1
ATOM 819 C C . GLU A 1 102 ? -14.437 -9.501 7.560 1.00 77.19 102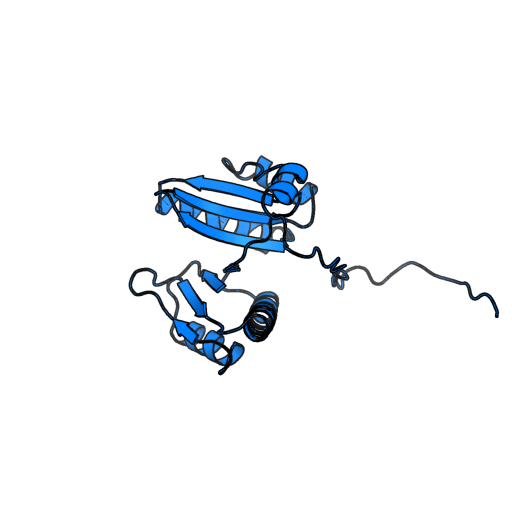 GLU A C 1
ATOM 821 O O . GLU A 1 102 ? -15.383 -8.969 8.138 1.00 77.19 102 GLU A O 1
ATOM 826 N N . GLY A 1 103 ? -14.099 -9.185 6.303 1.00 73.56 103 GLY A N 1
ATOM 827 C CA . GLY A 1 103 ? -14.820 -8.206 5.486 1.00 73.56 103 GLY A CA 1
ATOM 828 C C . GLY A 1 103 ? -14.598 -6.759 5.920 1.00 73.56 103 GLY A C 1
ATOM 829 O O . GLY A 1 103 ? -15.471 -5.923 5.700 1.00 73.56 103 GLY A O 1
ATOM 830 N N . MET A 1 104 ? -13.462 -6.473 6.559 1.00 82.00 104 MET A N 1
ATOM 831 C CA . MET A 1 104 ? -13.084 -5.116 6.937 1.00 82.00 104 MET A CA 1
ATOM 832 C C . MET A 1 104 ? -12.814 -4.271 5.690 1.00 82.00 104 MET A C 1
ATOM 834 O O . MET A 1 104 ? -11.994 -4.638 4.847 1.00 82.00 104 MET A O 1
ATOM 838 N N . GLU A 1 105 ? -13.459 -3.111 5.600 1.00 79.06 105 GLU A N 1
ATOM 839 C CA . GLU A 1 105 ? -13.243 -2.187 4.491 1.00 79.06 105 GLU A CA 1
ATOM 840 C C . GLU A 1 105 ? -12.064 -1.252 4.796 1.00 79.06 105 GLU A C 1
ATOM 842 O O . GLU A 1 105 ? -11.916 -0.720 5.901 1.00 79.06 105 GLU A O 1
ATOM 847 N N . TYR A 1 106 ? -11.205 -1.028 3.803 1.00 80.25 106 TYR A N 1
ATOM 848 C CA . TYR A 1 106 ? -10.054 -0.139 3.926 1.00 80.25 106 TYR A CA 1
ATOM 849 C C . TYR A 1 106 ? -9.971 0.801 2.725 1.00 80.25 106 TYR A C 1
ATOM 851 O O . TYR A 1 106 ? -10.341 0.439 1.614 1.00 80.25 106 TYR A O 1
ATOM 859 N N . ASP A 1 107 ? -9.459 2.002 2.968 1.00 81.69 107 ASP A N 1
ATOM 860 C CA . ASP A 1 107 ? -9.288 3.046 1.960 1.00 81.69 107 ASP A CA 1
ATOM 861 C C . ASP A 1 107 ? -7.887 2.972 1.335 1.00 81.69 107 ASP A C 1
ATOM 863 O O . ASP A 1 107 ? -7.722 2.836 0.124 1.00 81.69 107 ASP A O 1
ATOM 867 N N . GLN A 1 108 ? -6.843 2.988 2.170 1.00 79.44 108 GLN A N 1
ATOM 868 C CA . GLN A 1 108 ? -5.459 2.905 1.701 1.00 79.44 108 GLN A CA 1
ATOM 869 C C . GLN A 1 108 ? -4.604 2.044 2.616 1.00 79.44 108 GLN A C 1
ATOM 871 O O . GLN A 1 108 ? -4.701 2.113 3.839 1.00 79.44 108 GLN A O 1
ATOM 876 N N . PHE A 1 109 ? -3.681 1.293 2.027 1.00 81.44 109 PHE A N 1
ATOM 877 C CA . PHE A 1 109 ? -2.686 0.515 2.754 1.00 81.44 109 PHE A CA 1
ATOM 878 C C . PHE A 1 109 ? -1.296 0.909 2.275 1.00 81.44 109 PHE A C 1
ATOM 880 O O . PHE A 1 109 ? -1.031 0.905 1.080 1.00 81.44 109 PHE A O 1
ATOM 887 N N . ASN A 1 110 ? -0.380 1.250 3.175 1.00 83.44 110 ASN A N 1
ATOM 888 C CA . ASN A 1 110 ? 0.953 1.694 2.787 1.00 83.44 110 ASN A CA 1
ATOM 889 C C . ASN A 1 110 ? 2.040 1.143 3.699 1.00 83.44 110 ASN A C 1
ATOM 891 O O . ASN A 1 110 ? 1.971 1.267 4.919 1.00 83.44 110 ASN A O 1
ATOM 895 N N . THR A 1 111 ? 3.107 0.630 3.092 1.00 76.44 111 THR A N 1
ATOM 896 C CA . THR A 1 111 ? 4.334 0.276 3.806 1.00 76.44 111 THR A CA 1
ATOM 897 C C . THR A 1 111 ? 5.533 1.050 3.264 1.00 76.44 111 THR A C 1
ATOM 899 O O . THR A 1 111 ? 5.713 1.215 2.057 1.00 76.44 111 THR A O 1
ATOM 902 N N . THR A 1 112 ? 6.373 1.551 4.170 1.00 75.31 112 THR A N 1
ATOM 903 C CA . THR A 1 112 ? 7.607 2.270 3.838 1.00 75.31 112 THR A CA 1
ATOM 904 C C . THR A 1 112 ? 8.742 1.863 4.773 1.00 75.31 112 THR A C 1
ATOM 906 O O . THR A 1 112 ? 8.521 1.430 5.900 1.00 75.31 112 THR A O 1
ATOM 909 N N . PHE A 1 113 ? 9.985 2.030 4.319 1.00 72.31 113 PHE A N 1
ATOM 910 C CA . PHE A 1 113 ? 11.169 1.943 5.173 1.00 72.31 113 PHE A CA 1
ATOM 911 C C . PHE A 1 113 ? 11.869 3.299 5.166 1.00 72.31 113 PHE A C 1
ATOM 913 O O . PHE A 1 113 ? 12.376 3.728 4.130 1.00 72.31 113 PHE A O 1
ATOM 920 N N . LYS A 1 114 ? 11.867 3.984 6.311 1.00 70.69 114 LYS A N 1
ATOM 921 C CA . LYS A 1 114 ? 12.481 5.305 6.486 1.00 70.69 114 LYS A CA 1
ATOM 922 C C . LYS A 1 114 ? 13.056 5.405 7.894 1.00 70.69 114 LYS A C 1
ATOM 924 O O . LYS A 1 114 ? 12.468 4.876 8.831 1.00 70.69 114 LYS A O 1
ATOM 929 N N . ASP A 1 115 ? 14.196 6.073 8.043 1.00 78.56 115 ASP A N 1
ATOM 930 C CA . ASP A 1 115 ? 14.826 6.319 9.350 1.00 78.56 115 ASP A CA 1
ATOM 931 C C . ASP A 1 115 ? 15.150 5.021 10.118 1.00 78.56 115 ASP A C 1
ATOM 933 O O . ASP A 1 115 ? 15.033 4.954 11.337 1.00 78.56 115 ASP A O 1
ATOM 937 N N . LYS A 1 116 ? 15.537 3.962 9.388 1.00 76.81 116 LYS A N 1
ATOM 938 C CA . LYS A 1 116 ? 15.782 2.604 9.919 1.00 76.81 116 LYS A CA 1
ATOM 939 C C . LYS A 1 116 ? 14.554 1.940 10.566 1.00 76.81 116 LYS A C 1
ATOM 941 O O . LYS A 1 116 ? 14.699 0.950 11.280 1.00 76.81 116 LYS A O 1
ATOM 946 N N . LEU A 1 117 ? 13.355 2.443 10.283 1.00 73.88 117 LEU A N 1
ATOM 947 C CA . LEU A 1 117 ? 12.089 1.884 10.739 1.00 73.88 117 LEU A CA 1
ATOM 948 C C . LEU A 1 117 ? 11.239 1.459 9.543 1.00 73.88 117 LEU A C 1
ATOM 950 O O . LEU A 1 117 ? 11.058 2.212 8.583 1.00 73.88 117 LEU A O 1
ATOM 954 N N . PHE A 1 118 ? 10.689 0.253 9.625 1.00 77.50 118 PHE A N 1
ATOM 955 C CA . PHE A 1 118 ? 9.581 -0.174 8.787 1.00 77.50 118 PHE A CA 1
ATOM 956 C C . PHE A 1 118 ? 8.302 0.435 9.348 1.00 77.50 118 PHE A C 1
ATOM 958 O O . PHE A 1 118 ? 8.026 0.298 10.540 1.00 77.50 118 PHE A O 1
ATOM 965 N N . LYS A 1 119 ? 7.542 1.122 8.501 1.00 83.12 119 LYS A N 1
ATOM 966 C CA . LYS A 1 119 ? 6.288 1.788 8.846 1.00 83.12 119 LYS A CA 1
ATOM 967 C C . LYS A 1 119 ? 5.188 1.165 8.008 1.00 83.12 119 LYS A C 1
ATOM 969 O O . LYS A 1 119 ? 5.321 1.095 6.792 1.00 83.12 119 LYS A O 1
ATOM 974 N N . LEU A 1 120 ? 4.122 0.742 8.660 1.00 83.75 120 LEU A N 1
ATOM 975 C CA . LEU A 1 120 ? 2.881 0.295 8.056 1.00 83.75 120 LEU A CA 1
ATOM 976 C C . LEU A 1 120 ? 1.793 1.303 8.432 1.00 83.75 120 LEU A C 1
ATOM 978 O O . LEU A 1 120 ? 1.721 1.718 9.585 1.00 83.75 120 LEU A O 1
ATOM 982 N N . ARG A 1 121 ? 0.990 1.730 7.464 1.00 87.25 121 ARG A N 1
ATOM 983 C CA . ARG A 1 121 ? -0.140 2.640 7.636 1.00 87.25 121 ARG A CA 1
ATOM 984 C C . ARG A 1 121 ? -1.359 2.056 6.946 1.00 87.25 121 ARG A C 1
ATOM 986 O O . ARG A 1 121 ? -1.239 1.566 5.826 1.00 87.25 121 ARG A O 1
ATOM 993 N N . VAL A 1 122 ? -2.506 2.129 7.606 1.00 85.81 122 VAL A N 1
ATOM 994 C CA . VAL A 1 122 ? -3.787 1.658 7.075 1.00 85.81 122 VAL A CA 1
ATOM 995 C C . VAL A 1 122 ? -4.819 2.754 7.311 1.00 85.81 122 VAL A C 1
ATOM 997 O O . VAL A 1 122 ? -5.085 3.092 8.459 1.00 85.81 122 VAL A O 1
ATOM 1000 N N . SER A 1 123 ? -5.341 3.344 6.238 1.00 87.44 123 SER A N 1
ATOM 1001 C CA . SER A 1 123 ? -6.500 4.243 6.241 1.00 87.44 123 SER A CA 1
ATOM 1002 C C . SER A 1 123 ? -7.754 3.385 6.111 1.00 87.44 123 SER A C 1
ATOM 1004 O O . SER A 1 123 ? -7.818 2.529 5.227 1.00 87.44 123 SER A O 1
ATOM 1006 N N . LEU A 1 124 ? -8.725 3.591 6.996 1.00 88.19 124 LEU A N 1
ATOM 1007 C CA . LEU A 1 124 ? -9.977 2.834 7.056 1.00 88.19 124 LEU A CA 1
ATOM 1008 C C . LEU A 1 124 ? -11.164 3.757 6.773 1.00 88.19 124 LEU A C 1
ATOM 1010 O O . LEU A 1 124 ? -11.073 4.965 6.994 1.00 88.19 124 LEU A O 1
ATOM 1014 N N . TYR A 1 125 ? -12.287 3.194 6.328 1.00 84.44 125 TYR A N 1
ATOM 1015 C CA . TYR A 1 125 ? -13.503 3.981 6.096 1.00 84.44 125 TYR A CA 1
ATOM 1016 C C . TYR A 1 125 ? -14.280 4.283 7.377 1.00 84.44 125 TYR A C 1
ATOM 1018 O O . TYR A 1 125 ? -14.987 5.289 7.433 1.00 84.44 125 TYR A O 1
ATOM 1026 N N . SER A 1 126 ? -14.150 3.440 8.406 1.00 86.75 126 SER A N 1
ATOM 1027 C CA . SER A 1 126 ? -14.975 3.518 9.612 1.00 86.75 126 SER A CA 1
ATOM 1028 C C . SER A 1 126 ? -14.157 3.548 10.907 1.00 86.75 126 SER A C 1
ATOM 1030 O O . SER A 1 126 ? -13.032 3.042 11.008 1.00 86.75 126 SER A O 1
ATOM 1032 N N . LYS A 1 127 ? -14.748 4.145 11.945 1.00 87.19 127 LYS A N 1
ATOM 1033 C CA . LYS A 1 127 ? -14.192 4.140 13.304 1.00 87.19 127 LYS A CA 1
ATOM 1034 C C . LYS A 1 127 ? -14.297 2.751 13.934 1.00 87.19 127 LYS A C 1
ATOM 1036 O O . LYS A 1 127 ? -13.473 2.396 14.782 1.00 87.19 127 LYS A O 1
ATOM 1041 N N . GLU A 1 128 ? -15.312 1.991 13.550 1.00 88.56 128 GLU A N 1
ATOM 1042 C CA . GLU A 1 128 ? -15.569 0.627 13.987 1.00 88.56 128 GLU A CA 1
ATOM 1043 C C . GLU A 1 128 ? -14.407 -0.288 13.586 1.00 88.56 128 GLU A C 1
ATOM 1045 O O . GLU A 1 128 ? -13.807 -0.917 14.459 1.00 88.56 128 GLU A O 1
ATOM 1050 N N . ASP A 1 129 ? -14.006 -0.262 12.313 1.00 86.88 129 ASP A N 1
ATOM 1051 C CA . ASP A 1 129 ? -12.875 -1.041 11.794 1.00 86.88 129 ASP A CA 1
ATOM 1052 C C . ASP A 1 129 ? -11.560 -0.620 12.448 1.00 86.88 129 ASP A C 1
ATOM 1054 O O . ASP A 1 129 ? -10.762 -1.459 12.872 1.00 86.88 129 ASP A O 1
ATOM 1058 N N . LYS A 1 130 ? -11.364 0.692 12.638 1.00 89.06 130 LYS A N 1
ATOM 1059 C CA . LYS A 1 130 ? -10.203 1.222 13.367 1.00 89.06 130 LYS A CA 1
ATOM 1060 C C . LYS A 1 130 ? -10.110 0.622 14.765 1.00 89.06 130 LYS A C 1
ATOM 1062 O O . LYS A 1 130 ? -9.061 0.132 15.182 1.00 89.06 130 LYS A O 1
ATOM 1067 N N . THR A 1 131 ? -11.223 0.657 15.488 1.00 87.31 131 THR A N 1
ATOM 1068 C CA . THR A 1 131 ? -11.313 0.151 16.859 1.00 87.31 131 THR A CA 1
ATOM 1069 C C . THR A 1 131 ? -11.098 -1.361 16.894 1.00 87.31 131 THR A C 1
ATOM 1071 O O . THR A 1 131 ? -10.418 -1.870 17.784 1.00 87.31 131 THR A O 1
ATOM 1074 N N . MET A 1 132 ? -11.628 -2.085 15.906 1.00 86.44 132 MET A N 1
ATOM 1075 C CA . MET A 1 132 ? -11.418 -3.520 15.762 1.00 86.44 132 MET A CA 1
ATOM 1076 C C . MET A 1 132 ? -9.935 -3.855 15.586 1.00 86.44 132 MET A C 1
ATOM 1078 O O . MET A 1 132 ? -9.428 -4.702 16.323 1.00 86.44 132 MET A O 1
ATOM 1082 N N . ILE A 1 133 ? -9.230 -3.179 14.672 1.00 87.38 133 ILE A N 1
ATOM 1083 C CA . ILE A 1 133 ? -7.791 -3.392 14.479 1.00 87.38 133 ILE A CA 1
ATOM 1084 C C . ILE A 1 133 ? -7.027 -3.093 15.767 1.00 87.38 133 ILE A C 1
ATOM 1086 O O . ILE A 1 133 ? -6.232 -3.923 16.192 1.00 87.38 133 ILE A O 1
ATOM 1090 N N . MET A 1 134 ? -7.272 -1.949 16.410 1.00 87.81 134 MET A N 1
ATOM 1091 C CA . MET A 1 134 ? -6.561 -1.583 17.643 1.00 87.81 134 MET A CA 1
ATOM 1092 C C . MET A 1 134 ? -6.776 -2.598 18.775 1.00 87.81 134 MET A C 1
ATOM 1094 O O . MET A 1 134 ? -5.869 -2.836 19.568 1.00 87.81 134 MET A O 1
ATOM 1098 N N . ASN A 1 135 ? -7.955 -3.224 18.838 1.00 87.19 135 ASN A N 1
ATOM 1099 C CA . ASN A 1 135 ? -8.269 -4.236 19.845 1.00 87.19 135 ASN A CA 1
ATOM 1100 C C . ASN A 1 135 ? -7.689 -5.618 19.512 1.00 87.19 135 ASN A C 1
ATOM 1102 O O . ASN A 1 135 ? -7.305 -6.354 20.419 1.00 87.19 135 ASN A O 1
ATOM 1106 N N . LYS A 1 136 ? -7.658 -5.998 18.229 1.00 85.75 136 LYS A N 1
ATOM 1107 C CA . LYS A 1 136 ? -7.209 -7.327 17.787 1.00 85.75 136 LYS A CA 1
ATOM 1108 C C . LYS A 1 136 ? -5.707 -7.397 17.529 1.00 85.75 136 LYS A C 1
ATOM 1110 O O . LYS A 1 136 ? -5.100 -8.444 17.745 1.00 85.75 136 LYS A O 1
ATOM 1115 N N . LEU A 1 137 ? -5.107 -6.313 17.044 1.00 85.12 137 LEU A N 1
ATOM 1116 C CA . LEU A 1 137 ? -3.731 -6.281 16.561 1.00 85.12 137 LEU A CA 1
ATOM 1117 C C . LEU A 1 137 ? -2.853 -5.434 17.484 1.00 85.12 137 LEU A C 1
ATOM 1119 O O . LEU A 1 137 ? -2.882 -4.204 17.475 1.00 85.12 137 LEU A O 1
ATOM 1123 N N . VAL A 1 138 ? -2.014 -6.114 18.264 1.00 83.94 138 VAL A N 1
ATOM 1124 C CA . VAL A 1 138 ? -1.102 -5.466 19.211 1.00 83.94 138 VAL A CA 1
ATOM 1125 C C . VAL A 1 138 ? -0.064 -4.608 18.479 1.00 83.94 138 VAL A C 1
ATOM 1127 O O . VAL A 1 138 ? 0.672 -5.093 17.617 1.00 83.94 138 VAL A O 1
ATOM 1130 N N . GLY A 1 139 ? 0.059 -3.348 18.903 1.00 83.81 139 GLY A N 1
ATOM 1131 C CA . GLY A 1 139 ? 1.083 -2.408 18.437 1.00 83.81 139 GLY A CA 1
ATOM 1132 C C . GLY A 1 139 ? 0.643 -1.481 17.305 1.00 83.81 139 GLY A C 1
ATOM 1133 O O . GLY A 1 139 ? 1.453 -0.663 16.874 1.00 83.81 139 GLY A O 1
ATOM 1134 N N . PHE A 1 140 ? -0.599 -1.597 16.823 1.00 87.38 140 PHE A N 1
ATOM 1135 C CA . PHE A 1 140 ? -1.201 -0.550 16.002 1.00 87.38 140 PHE A CA 1
ATOM 1136 C C . PHE A 1 140 ? -1.625 0.622 16.886 1.00 87.38 140 PHE A C 1
ATOM 1138 O O . PHE A 1 140 ? -2.279 0.443 17.912 1.00 87.38 140 PHE A O 1
ATOM 1145 N N . GLU A 1 141 ? -1.260 1.821 16.459 1.00 88.06 141 GLU A N 1
ATOM 1146 C CA . GLU A 1 141 ? -1.560 3.080 17.131 1.00 88.06 141 GLU A CA 1
ATOM 1147 C C . GLU A 1 141 ? -2.264 4.021 16.152 1.00 88.06 141 GLU A C 1
ATOM 1149 O O . GLU A 1 141 ? -2.155 3.866 14.932 1.00 88.06 141 GLU A O 1
ATOM 1154 N N . GLU A 1 142 ? -2.994 5.010 16.663 1.00 85.81 142 GLU A N 1
ATOM 1155 C CA . GLU A 1 142 ? -3.542 6.058 15.801 1.00 85.81 142 GLU A CA 1
ATOM 1156 C C . GLU A 1 142 ? -2.400 6.847 15.160 1.00 85.81 142 GLU A C 1
ATOM 1158 O O . GLU A 1 142 ? -1.459 7.249 15.843 1.00 85.81 142 GLU A O 1
ATOM 1163 N N . TYR A 1 143 ? -2.478 7.071 13.844 1.00 77.00 143 TYR A N 1
ATOM 1164 C CA . TYR A 1 143 ? -1.417 7.772 13.126 1.00 77.00 143 TYR A CA 1
ATOM 1165 C C . TYR A 1 143 ? -1.245 9.190 13.669 1.00 77.00 143 TYR A C 1
ATOM 1167 O O . TYR A 1 143 ? -0.167 9.514 14.165 1.00 77.00 143 TYR A O 1
ATOM 1175 N N . ARG A 1 144 ? -2.298 10.018 13.576 1.00 72.50 144 ARG A N 1
ATOM 1176 C CA . ARG A 1 144 ? -2.392 11.415 14.044 1.00 72.50 144 ARG A CA 1
ATOM 1177 C C . ARG A 1 144 ? -3.861 11.839 14.114 1.00 72.50 144 ARG A C 1
ATOM 1179 O O . ARG A 1 144 ? -4.704 11.225 13.464 1.00 72.50 144 ARG A O 1
ATOM 1186 N N . THR A 1 145 ? -4.174 12.917 14.836 1.00 65.25 145 THR A N 1
ATOM 1187 C CA . THR A 1 145 ? -5.522 13.513 14.780 1.00 65.25 145 THR A CA 1
ATOM 1188 C C . THR A 1 145 ? -5.782 14.151 13.408 1.00 65.25 145 THR A C 1
ATOM 1190 O O . THR A 1 145 ? -4.849 14.595 12.738 1.00 65.25 145 THR A O 1
ATOM 1193 N N . LEU A 1 146 ? -7.051 14.274 12.994 1.00 64.25 146 LEU A N 1
ATOM 1194 C CA . LEU A 1 146 ? -7.438 14.980 11.757 1.00 64.25 146 LEU A CA 1
ATOM 1195 C C . LEU A 1 146 ? -6.813 16.375 11.641 1.00 64.25 146 LEU A C 1
ATOM 1197 O O . LEU A 1 146 ? -6.406 16.797 10.563 1.00 64.25 146 LEU A O 1
ATOM 1201 N N . GLU A 1 147 ? -6.741 17.104 12.752 1.00 57.94 147 GLU A N 1
ATOM 1202 C CA . GLU A 1 147 ? -6.163 18.448 12.798 1.00 57.94 147 GLU A CA 1
ATOM 1203 C C . GLU A 1 147 ? -4.657 18.439 12.530 1.00 57.94 147 GLU A C 1
ATOM 1205 O O . GLU A 1 147 ? -4.147 19.324 11.844 1.00 57.94 147 GLU A O 1
ATOM 1210 N N . GLN A 1 148 ? -3.941 17.439 13.048 1.00 64.25 148 GLN A N 1
ATOM 1211 C CA . GLN A 1 148 ? -2.517 17.245 12.783 1.00 64.25 148 GLN A CA 1
ATOM 1212 C C . GLN A 1 148 ? -2.284 16.848 11.321 1.00 64.25 148 GLN A C 1
ATOM 1214 O O . GLN A 1 148 ? -1.416 17.423 10.672 1.00 64.25 148 GLN A O 1
ATOM 1219 N N . ILE A 1 149 ? -3.113 15.955 10.773 1.00 64.69 149 ILE A N 1
ATOM 1220 C CA . ILE A 1 149 ? -3.052 15.545 9.362 1.00 64.69 149 ILE A CA 1
ATOM 1221 C C . ILE A 1 149 ? -3.265 16.748 8.433 1.00 64.69 149 ILE A C 1
ATOM 1223 O O . ILE A 1 149 ? -2.477 16.970 7.514 1.00 64.69 149 ILE A O 1
ATOM 1227 N N . LYS A 1 150 ? -4.291 17.569 8.697 1.00 57.69 150 LYS A N 1
ATOM 1228 C CA . LYS A 1 150 ? -4.587 18.779 7.912 1.00 57.69 150 LYS A CA 1
ATOM 1229 C C . LYS A 1 150 ? -3.456 19.808 7.966 1.00 57.69 150 LYS A C 1
ATOM 1231 O O . LYS A 1 150 ? -3.161 20.435 6.957 1.00 57.69 150 LYS A O 1
ATOM 1236 N N . LYS A 1 151 ? -2.803 19.973 9.122 1.00 58.44 151 LYS A N 1
ATOM 1237 C CA . LYS A 1 151 ? -1.665 20.899 9.287 1.00 58.44 151 LYS A CA 1
ATOM 1238 C C . LYS A 1 151 ? -0.405 20.448 8.547 1.00 58.44 151 LYS A C 1
ATOM 1240 O O . LYS A 1 151 ? 0.397 21.288 8.157 1.00 58.44 151 LYS A O 1
ATOM 1245 N N . GLU A 1 152 ? -0.221 19.145 8.373 1.00 55.19 152 GLU A N 1
ATOM 1246 C CA . GLU A 1 152 ? 0.966 18.558 7.736 1.00 55.19 152 GLU A CA 1
ATOM 1247 C C . GLU A 1 152 ? 0.802 18.312 6.236 1.00 55.19 152 GLU A C 1
ATOM 1249 O O . GLU A 1 152 ? 1.788 18.038 5.552 1.00 55.19 152 GLU A O 1
ATOM 1254 N N . THR A 1 153 ? -0.422 18.453 5.723 1.00 53.66 153 THR A N 1
ATOM 1255 C CA . THR A 1 153 ? -0.764 18.238 4.313 1.00 53.66 153 THR A CA 1
ATOM 1256 C C . THR A 1 153 ? -1.470 19.483 3.742 1.00 53.66 153 THR A C 1
ATOM 1258 O O . THR A 1 153 ? -2.651 19.405 3.406 1.00 53.66 153 THR A O 1
ATOM 1261 N N . PRO A 1 154 ? -0.815 20.665 3.675 1.00 43.16 154 PRO A N 1
ATOM 1262 C CA . PRO A 1 154 ? -1.524 21.921 3.411 1.00 43.16 154 PRO A CA 1
ATOM 1263 C C . PRO A 1 154 ? -2.084 22.047 1.985 1.00 43.16 154 PRO A C 1
ATOM 1265 O O . PRO A 1 154 ? -3.025 22.804 1.788 1.00 43.16 154 PRO A O 1
ATOM 1268 N N . ASP A 1 155 ? -1.563 21.282 1.016 1.00 37.53 155 ASP A N 1
ATOM 1269 C CA . ASP A 1 155 ? -1.829 21.492 -0.418 1.00 37.53 155 ASP A CA 1
ATOM 1270 C C . ASP A 1 155 ? -2.340 20.248 -1.163 1.00 37.53 155 ASP A C 1
ATOM 1272 O O . ASP A 1 155 ? -2.079 20.063 -2.349 1.00 37.53 155 ASP A O 1
ATOM 1276 N N . THR A 1 156 ? -3.086 19.361 -0.503 1.00 38.84 156 THR A N 1
ATOM 1277 C CA . THR A 1 156 ? -3.887 18.366 -1.238 1.00 38.84 156 THR A CA 1
ATOM 1278 C C . THR A 1 156 ? -5.334 18.812 -1.178 1.00 38.84 156 THR A C 1
ATOM 1280 O O . THR A 1 156 ? -5.961 18.773 -0.121 1.00 38.84 156 THR A O 1
ATOM 1283 N N . ILE A 1 157 ? -5.843 19.308 -2.307 1.00 33.28 157 ILE A N 1
ATOM 1284 C CA . ILE A 1 157 ? -7.262 19.595 -2.506 1.00 33.28 157 ILE A CA 1
ATOM 1285 C C . ILE A 1 157 ? -8.028 18.359 -2.029 1.00 33.28 157 ILE A C 1
ATOM 1287 O O . ILE A 1 157 ? -7.929 17.292 -2.633 1.00 33.28 157 ILE A O 1
ATOM 1291 N N . TRP A 1 158 ? -8.763 18.495 -0.925 1.00 29.50 158 TRP A N 1
ATOM 1292 C CA . TRP A 1 158 ? -9.737 17.505 -0.488 1.00 29.50 158 TRP A CA 1
ATOM 1293 C C . TRP A 1 158 ? -10.867 17.524 -1.517 1.00 29.50 158 TRP A C 1
ATOM 1295 O O . TRP A 1 158 ? -11.873 18.212 -1.346 1.00 29.50 158 TRP A O 1
ATOM 1305 N N . LEU A 1 159 ? -10.684 16.833 -2.642 1.00 25.19 159 LEU A N 1
ATOM 1306 C CA . LEU A 1 159 ? -11.809 16.469 -3.483 1.00 25.19 159 LEU A CA 1
ATOM 1307 C C . LEU A 1 159 ? -12.659 15.541 -2.621 1.00 25.19 159 LEU A C 1
ATOM 1309 O O . LEU A 1 159 ? -12.249 14.427 -2.307 1.00 25.19 159 LEU A O 1
ATOM 1313 N N . ASN A 1 160 ? -13.816 16.040 -2.188 1.00 29.33 160 ASN A N 1
ATOM 1314 C CA . ASN A 1 160 ? -14.886 15.233 -1.619 1.00 29.33 160 ASN A CA 1
ATOM 1315 C C . ASN A 1 160 ? -15.309 14.205 -2.676 1.00 29.33 160 ASN A C 1
ATOM 1317 O O . ASN A 1 160 ? -16.260 14.421 -3.425 1.00 29.33 160 ASN A O 1
ATOM 1321 N N . VAL A 1 161 ? -14.578 13.099 -2.771 1.00 25.09 161 VAL A N 1
ATOM 1322 C CA . VAL A 1 161 ? -15.030 11.918 -3.489 1.00 25.09 161 VAL A CA 1
ATOM 1323 C C . VAL A 1 161 ? -15.942 11.193 -2.517 1.00 25.09 161 VAL A C 1
ATOM 1325 O O . VAL A 1 161 ? -15.512 10.380 -1.704 1.00 25.09 161 VAL A O 1
ATOM 1328 N N . THR A 1 162 ? -17.225 11.538 -2.567 1.00 26.14 162 THR A N 1
ATOM 1329 C CA . THR A 1 162 ? -18.275 10.688 -2.018 1.00 26.14 162 THR A CA 1
ATOM 1330 C C . THR A 1 162 ? -18.228 9.383 -2.807 1.00 26.14 162 THR A C 1
ATOM 1332 O O . THR A 1 162 ? -18.796 9.288 -3.895 1.00 26.14 162 THR A O 1
ATOM 1335 N N . LEU A 1 163 ? -17.493 8.390 -2.305 1.00 29.94 163 LEU A N 1
ATOM 1336 C CA . LEU A 1 163 ? -17.545 7.041 -2.847 1.00 29.94 163 LEU A CA 1
ATOM 1337 C C . LEU A 1 163 ? -18.952 6.508 -2.581 1.00 29.94 163 LEU A C 1
ATOM 1339 O O . LEU A 1 163 ? -19.383 6.363 -1.438 1.00 29.94 163 LEU A O 1
ATOM 1343 N N . ILE A 1 164 ? -19.697 6.288 -3.661 1.00 24.94 164 ILE A N 1
ATOM 1344 C CA . ILE A 1 164 ? -20.986 5.607 -3.616 1.00 24.94 164 ILE A CA 1
ATOM 1345 C C . ILE A 1 164 ? -20.688 4.167 -3.175 1.00 24.94 164 ILE A C 1
ATOM 1347 O O . ILE A 1 164 ? -19.960 3.473 -3.891 1.00 24.94 164 ILE A O 1
ATOM 1351 N N . PRO A 1 165 ? -21.212 3.697 -2.030 1.00 27.45 165 PRO A N 1
ATOM 1352 C CA . PRO A 1 165 ? -20.953 2.341 -1.573 1.00 27.45 165 PRO A CA 1
ATOM 1353 C C . PRO A 1 165 ? -21.569 1.363 -2.574 1.00 27.45 165 PRO A C 1
ATOM 1355 O O . PRO A 1 165 ? -22.787 1.313 -2.754 1.00 27.45 165 PRO A O 1
ATOM 1358 N N . THR A 1 166 ? -20.726 0.579 -3.243 1.00 32.69 166 THR A N 1
ATOM 1359 C CA . THR A 1 166 ? -21.163 -0.514 -4.116 1.00 32.69 166 THR A CA 1
ATOM 1360 C C . THR A 1 166 ? -21.047 -1.834 -3.365 1.00 32.69 166 THR A C 1
ATOM 1362 O O . THR A 1 166 ? -20.200 -2.668 -3.648 1.00 32.69 166 THR A O 1
ATOM 1365 N N . SER A 1 167 ? -21.956 -2.055 -2.413 1.00 30.58 167 SER A N 1
ATOM 1366 C CA . SER A 1 167 ? -22.257 -3.412 -1.948 1.00 30.58 167 SER A CA 1
ATOM 1367 C C . SER A 1 167 ? -23.606 -3.862 -2.517 1.00 30.58 167 SER A C 1
ATOM 1369 O O . SER A 1 167 ? -24.624 -3.218 -2.248 1.00 30.58 167 SER A O 1
ATOM 1371 N N . PRO A 1 168 ? -23.683 -4.989 -3.256 1.00 38.34 168 PRO A N 1
ATOM 1372 C CA . PRO A 1 168 ? -24.945 -5.525 -3.773 1.00 38.34 168 PRO A CA 1
ATOM 1373 C C . PRO A 1 168 ? -25.851 -6.152 -2.700 1.00 38.34 168 PRO A C 1
ATOM 1375 O O . PRO A 1 168 ? -26.875 -6.747 -3.032 1.00 38.34 168 PRO A O 1
ATOM 1378 N N . ARG A 1 169 ? -25.518 -6.071 -1.406 1.00 35.50 169 ARG A N 1
ATOM 1379 C CA . ARG A 1 169 ? -26.259 -6.774 -0.346 1.00 35.50 169 ARG A CA 1
ATOM 1380 C C . ARG A 1 169 ? -27.146 -5.851 0.488 1.00 35.50 169 ARG A C 1
ATOM 1382 O O . ARG A 1 169 ? -27.041 -5.838 1.707 1.00 35.50 169 ARG A O 1
ATOM 1389 N N . ARG A 1 170 ? -28.063 -5.131 -0.171 1.00 33.19 170 ARG A N 1
ATOM 1390 C CA . ARG A 1 170 ? -29.399 -4.742 0.352 1.00 33.19 170 ARG A CA 1
ATOM 1391 C C . ARG A 1 170 ? -30.210 -3.973 -0.700 1.00 33.19 170 ARG A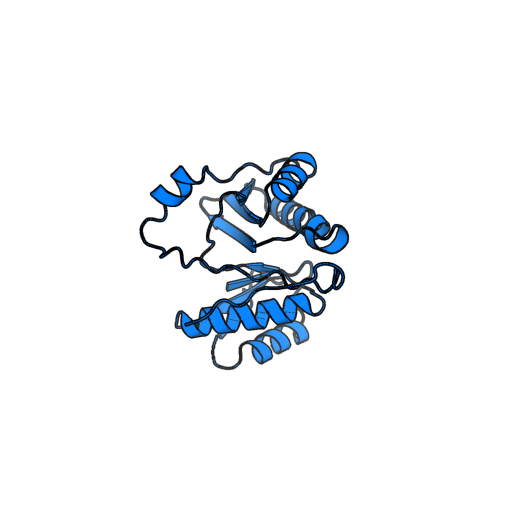 C 1
ATOM 1393 O O . ARG A 1 170 ? -30.617 -2.834 -0.504 1.00 33.19 170 ARG A O 1
ATOM 1400 N N . ALA A 1 171 ? -30.530 -4.623 -1.814 1.00 38.34 171 ALA A N 1
ATOM 1401 C CA . ALA A 1 171 ? -31.690 -4.208 -2.596 1.00 38.34 171 ALA A CA 1
ATOM 1402 C C . ALA A 1 171 ? -32.968 -4.683 -1.881 1.00 38.34 171 ALA A C 1
ATOM 1404 O O . ALA A 1 171 ? -33.452 -5.769 -2.168 1.00 38.34 171 ALA A O 1
ATOM 1405 N N . SER A 1 172 ? -33.488 -3.907 -0.922 1.00 31.73 172 SER A N 1
ATOM 1406 C CA . SER A 1 172 ? -34.924 -3.894 -0.580 1.00 31.73 172 SER A CA 1
ATOM 1407 C C . SER A 1 172 ? -35.224 -2.945 0.586 1.00 31.73 172 SER A C 1
ATOM 1409 O O . SER A 1 172 ? -34.739 -3.171 1.693 1.00 31.73 172 SER A O 1
ATOM 1411 N N . LYS A 1 173 ? -36.136 -1.996 0.325 1.00 29.31 173 LYS A N 1
ATOM 1412 C CA . LYS A 1 173 ? -36.788 -1.004 1.210 1.00 29.31 173 LYS A CA 1
ATOM 1413 C C . LYS A 1 173 ? -36.172 0.400 1.229 1.00 29.31 173 LYS A C 1
ATOM 1415 O O . LYS A 1 173 ? -35.458 0.755 2.156 1.00 29.31 173 LYS A O 1
ATOM 1420 N N . LEU A 1 174 ? -36.628 1.247 0.305 1.00 25.66 174 LEU A N 1
ATOM 1421 C CA . LEU A 1 174 ? -37.531 2.353 0.655 1.00 25.66 174 LEU A CA 1
ATOM 1422 C C . LEU A 1 174 ? -38.222 2.908 -0.599 1.00 25.66 174 LEU A C 1
ATOM 1424 O O . LEU A 1 174 ? -37.662 2.941 -1.688 1.00 25.66 174 LEU A O 1
ATOM 1428 N N . VAL A 1 175 ? -39.491 3.242 -0.408 1.00 24.61 175 VAL A N 1
ATOM 1429 C CA . VAL A 1 175 ? -40.500 3.636 -1.389 1.00 24.61 175 VAL A CA 1
ATOM 1430 C C . VAL A 1 175 ? -40.727 5.151 -1.285 1.00 24.61 175 VAL A C 1
ATOM 1432 O O . VAL A 1 175 ? -40.647 5.705 -0.193 1.00 24.61 175 VAL A O 1
ATOM 1435 N N . SER A 1 176 ? -41.121 5.741 -2.420 1.00 24.98 176 SER A N 1
ATOM 1436 C CA . SER A 1 176 ? -41.964 6.939 -2.628 1.00 24.98 176 SER A CA 1
ATOM 1437 C C . SER A 1 176 ? -41.418 8.375 -2.523 1.00 24.98 176 SER A C 1
ATOM 1439 O O . SER A 1 176 ? -40.919 8.776 -1.482 1.00 24.98 176 SER A O 1
ATOM 1441 N N . LEU A 1 177 ? -41.745 9.119 -3.605 1.00 26.11 177 LEU A N 1
ATOM 1442 C CA . LEU A 1 177 ? -42.292 10.496 -3.716 1.00 26.11 177 LEU A CA 1
ATOM 1443 C C . LEU A 1 177 ? -41.412 11.634 -3.147 1.00 26.11 177 LEU A C 1
ATOM 1445 O O . LEU A 1 177 ? -40.990 11.592 -2.006 1.00 26.11 177 LEU A O 1
ATOM 1449 N N . PHE A 1 178 ? -41.082 12.699 -3.884 1.00 26.06 178 PHE A N 1
ATOM 1450 C CA . PHE A 1 178 ? -41.999 13.697 -4.445 1.00 26.06 178 PHE A CA 1
ATOM 1451 C C . PHE A 1 178 ? -41.310 14.542 -5.539 1.00 26.06 178 PHE A C 1
ATOM 1453 O O . PHE A 1 178 ? -40.167 14.962 -5.378 1.00 26.06 178 PHE A O 1
ATOM 1460 N N . TRP A 1 179 ? -42.057 14.872 -6.598 1.00 26.05 179 TRP A N 1
ATOM 1461 C CA . TRP A 1 179 ? -41.879 16.123 -7.349 1.00 26.05 179 TRP A CA 1
ATOM 1462 C C . TRP A 1 179 ? -42.264 17.311 -6.453 1.00 26.05 179 TRP A C 1
ATOM 1464 O O . TRP A 1 179 ? -43.205 17.192 -5.661 1.00 26.05 179 TRP A O 1
ATOM 1474 N N . PRO A 1 180 ? -41.659 18.486 -6.671 1.00 28.19 180 PRO A N 1
ATOM 1475 C CA . PRO A 1 180 ? -42.520 19.626 -6.961 1.00 28.19 180 PRO A CA 1
ATOM 1476 C C . PRO A 1 180 ? -42.053 20.462 -8.160 1.00 28.19 180 PRO A C 1
ATOM 1478 O O . PRO A 1 180 ? -40.866 20.609 -8.438 1.00 28.19 180 PRO A O 1
ATOM 1481 N N . ASN A 1 181 ? -43.073 20.985 -8.840 1.00 30.69 181 ASN A N 1
ATOM 1482 C CA . ASN A 1 181 ? -43.113 22.054 -9.839 1.00 30.69 181 ASN A CA 1
ATOM 1483 C C . ASN A 1 181 ? -42.062 23.160 -9.621 1.00 30.69 181 ASN A C 1
ATOM 1485 O O . ASN A 1 181 ? -41.964 23.655 -8.499 1.00 30.69 181 ASN A O 1
ATOM 1489 N N . VAL A 1 182 ? -41.360 23.601 -10.674 1.00 32.91 182 VAL A N 1
ATOM 1490 C CA . VAL A 1 182 ? -41.729 24.699 -11.605 1.00 32.91 182 VAL A CA 1
ATOM 1491 C C . VAL A 1 182 ? -41.013 24.459 -12.934 1.00 32.91 182 VAL A C 1
ATOM 1493 O O . VAL A 1 182 ? -39.839 24.034 -12.884 1.00 32.91 182 VAL A O 1
#

Foldseek 3Di:
DKKFALDFDDPVNQVVLCVQLPPQWDWDDDPVHRRMIDTGGPDDVSLVSSLVSVVVVPVVPDRIFDARPDDQADQLKKKAKDLDPVVLSVLVVVVVCCVPVVVFAWDHWHWDQDPSMIMTMTHGPDPVSSVVCPVPPPRIDHPDHPVVSCVVCVPDPPPPPPPDDPDPPDPDDDDDDDDDDD

Radius of gyration: 18.63 Å; chains: 1; bounding box: 60×40×42 Å